Protein AF-A0A947N3Q8-F1 (afdb_monomer)

Secondary structure (DSSP, 8-state):
---------------S-------------HHHHHHHHHHHHHHHHHHHHHHHTTGGGS-HHHHHHHHHHHHHHHHHHHHHHHHHHHHHHHHHT-HHHHHHHHHHHHHHHSPPTTPPPP---GGGSTTGGGGSSSS--

Radius of gyration: 26.86 Å; Cα contacts (8 Å, |Δi|>4): 69; chains: 1; bounding box: 43×57×103 Å

pLDDT: mean 73.88, std 19.22, range [41.41, 94.0]

Solvent-accessible surface area (backbone atoms only — not comparable to full-atom values): 8629 Å² total; per-residue (Å²): 139,90,77,76,87,78,86,88,79,83,86,90,88,80,78,75,80,74,70,84,75,69,71,77,75,70,75,71,46,53,66,54,54,33,50,52,41,53,49,42,53,49,54,37,49,52,51,44,50,64,68,52,61,70,55,88,78,51,55,74,70,57,46,54,54,47,52,53,49,45,52,50,46,52,48,52,33,50,47,55,41,40,52,51,51,32,54,49,23,58,73,71,65,38,64,67,55,32,50,54,38,48,53,48,43,50,41,67,75,56,62,58,88,93,58,82,77,84,81,74,72,77,74,75,46,58,72,56,82,74,75,81,81,83,84,83,129

Mean predicted aligned error: 14.38 Å

Structure (mmCIF, N/CA/C/O backbone):
data_AF-A0A947N3Q8-F1
#
_entry.id   AF-A0A947N3Q8-F1
#
loop_
_atom_site.group_PDB
_atom_site.id
_atom_site.type_symbol
_atom_site.label_atom_id
_atom_site.label_alt_id
_atom_site.label_comp_id
_atom_site.label_asym_id
_atom_site.label_entity_id
_atom_site.label_seq_id
_atom_site.pdbx_PDB_ins_code
_atom_site.Cartn_x
_atom_site.Cartn_y
_atom_site.Cartn_z
_atom_site.occupancy
_atom_site.B_iso_or_equiv
_atom_site.auth_seq_id
_atom_site.auth_comp_id
_atom_site.auth_asym_id
_atom_site.auth_atom_id
_atom_site.pdbx_PDB_model_num
ATOM 1 N N . MET A 1 1 ? 14.627 -31.676 77.935 1.00 42.72 1 MET A N 1
ATOM 2 C CA . MET A 1 1 ? 15.248 -30.757 76.960 1.00 42.72 1 MET A CA 1
ATOM 3 C C . MET A 1 1 ? 14.141 -30.047 76.210 1.00 42.72 1 MET A C 1
ATOM 5 O O . MET A 1 1 ? 13.256 -30.698 75.677 1.00 42.72 1 MET A O 1
ATOM 9 N N . LEU A 1 2 ? 14.161 -28.723 76.299 1.00 41.41 2 LEU A N 1
ATOM 10 C CA . LEU A 1 2 ? 13.146 -27.781 75.853 1.00 41.41 2 LEU A CA 1
ATOM 11 C C . LEU A 1 2 ? 13.407 -27.405 74.383 1.00 41.41 2 LEU A C 1
ATOM 13 O O . LEU A 1 2 ? 14.494 -26.922 74.079 1.00 41.41 2 LEU A O 1
ATOM 17 N N . ARG A 1 3 ? 12.427 -27.578 73.495 1.00 46.56 3 ARG A N 1
ATOM 18 C CA . ARG A 1 3 ? 12.196 -26.683 72.347 1.00 46.56 3 ARG A CA 1
ATOM 19 C C . ARG A 1 3 ? 10.679 -26.529 72.236 1.00 46.56 3 ARG A C 1
ATOM 21 O O . ARG A 1 3 ? 9.990 -27.513 72.008 1.00 46.56 3 ARG A O 1
ATOM 28 N N . MET A 1 4 ? 10.112 -25.441 72.760 1.00 43.66 4 MET A N 1
ATOM 29 C CA . MET A 1 4 ? 9.979 -24.137 72.089 1.00 43.66 4 MET A CA 1
ATOM 30 C C . MET A 1 4 ? 9.288 -24.293 70.724 1.00 43.66 4 MET A C 1
ATOM 32 O O . MET A 1 4 ? 9.801 -24.994 69.861 1.00 43.66 4 MET A O 1
ATOM 36 N N . MET A 1 5 ? 8.053 -23.800 70.569 1.00 43.59 5 MET A N 1
ATOM 37 C CA . MET A 1 5 ? 7.774 -22.383 70.251 1.00 43.59 5 MET A CA 1
ATOM 38 C C . MET A 1 5 ? 8.337 -22.025 68.864 1.00 43.59 5 MET A C 1
ATOM 40 O O . MET A 1 5 ? 9.509 -22.253 68.619 1.00 43.59 5 MET A O 1
ATOM 44 N N . THR A 1 6 ? 7.648 -21.418 67.906 1.00 49.72 6 THR A N 1
ATOM 45 C CA . THR A 1 6 ? 6.286 -20.898 67.763 1.00 49.72 6 THR A CA 1
ATOM 46 C C . THR A 1 6 ? 6.206 -20.431 66.298 1.00 49.72 6 THR A C 1
ATOM 48 O O . THR A 1 6 ? 7.205 -19.950 65.778 1.00 49.72 6 THR A O 1
ATOM 51 N N . THR A 1 7 ? 5.014 -20.484 65.699 1.00 52.00 7 THR A N 1
ATOM 52 C CA . THR A 1 7 ? 4.453 -19.495 64.747 1.00 52.00 7 THR A CA 1
ATOM 53 C C . THR A 1 7 ? 5.156 -19.056 63.447 1.00 52.00 7 THR A C 1
ATOM 55 O O . THR A 1 7 ? 6.311 -18.658 63.419 1.00 52.00 7 THR A O 1
ATOM 58 N N . LEU A 1 8 ? 4.256 -18.838 62.474 1.00 47.47 8 LEU A N 1
ATOM 59 C CA . LEU A 1 8 ? 4.203 -17.734 61.501 1.00 47.47 8 LEU A CA 1
ATOM 60 C C . LEU A 1 8 ? 5.040 -17.872 60.227 1.00 47.47 8 LEU A C 1
ATOM 62 O O . LEU A 1 8 ? 6.254 -17.769 60.256 1.00 47.47 8 LEU A O 1
ATOM 66 N N . PHE A 1 9 ? 4.326 -18.039 59.110 1.00 44.31 9 PHE A N 1
ATOM 67 C CA . PHE A 1 9 ? 4.301 -17.163 57.922 1.00 44.31 9 PHE A CA 1
ATOM 68 C C . PHE A 1 9 ? 3.337 -17.857 56.932 1.00 44.31 9 PHE A C 1
ATOM 70 O O . PHE A 1 9 ? 3.692 -18.832 56.287 1.00 44.31 9 PHE A O 1
ATOM 77 N N . VAL A 1 10 ? 2.017 -17.641 56.974 1.00 47.38 10 VAL A N 1
ATOM 78 C CA . VAL A 1 10 ? 1.302 -16.466 56.442 1.00 47.38 10 VAL A CA 1
ATOM 79 C C . VAL A 1 10 ? 1.940 -15.957 55.144 1.00 47.38 10 VAL A C 1
ATOM 81 O O . VAL A 1 10 ? 3.033 -15.413 55.168 1.00 47.38 10 VAL A O 1
ATOM 84 N N . LEU A 1 11 ? 1.182 -16.087 54.049 1.00 49.00 11 LEU A N 1
ATOM 85 C CA . LEU A 1 11 ? 1.334 -15.382 52.770 1.00 49.00 11 LEU A CA 1
ATOM 86 C C . LEU A 1 11 ? 2.577 -15.720 51.927 1.00 49.00 11 LEU A C 1
ATOM 88 O O . L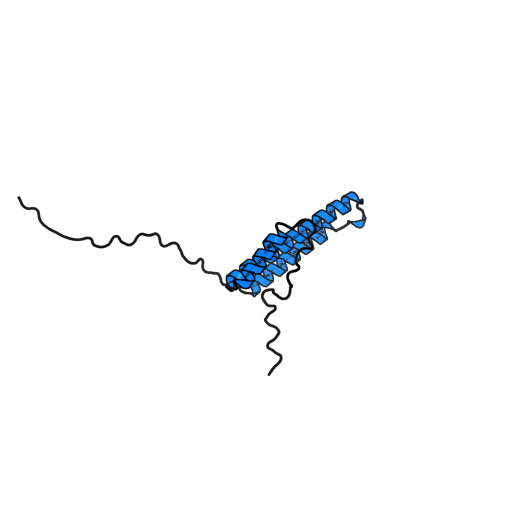EU A 1 11 ? 3.582 -15.022 51.961 1.00 49.00 11 LEU A O 1
ATOM 92 N N . LEU A 1 12 ? 2.424 -16.682 51.015 1.00 42.53 12 LEU A N 1
ATOM 93 C CA . LEU A 1 12 ? 3.141 -16.643 49.736 1.00 42.53 12 LEU A CA 1
ATOM 94 C C . LEU A 1 12 ? 2.181 -16.967 48.582 1.00 42.53 12 LEU A C 1
ATOM 96 O O . LEU A 1 12 ? 2.333 -17.937 47.850 1.00 42.53 12 LEU A O 1
ATOM 100 N N . LEU A 1 13 ? 1.138 -16.140 48.481 1.00 48.84 13 LEU A N 1
ATOM 101 C CA . LEU A 1 13 ? 0.131 -16.143 47.414 1.00 48.84 13 LEU A CA 1
ATOM 102 C C . LEU A 1 13 ? 0.304 -14.929 46.479 1.00 48.84 13 LEU A C 1
ATOM 104 O O . LEU A 1 13 ? -0.665 -14.433 45.919 1.00 48.84 13 LEU A O 1
ATOM 108 N N . ILE A 1 14 ? 1.525 -14.397 46.342 1.00 54.22 14 ILE A N 1
ATOM 109 C CA . ILE A 1 14 ? 1.785 -13.196 45.534 1.00 54.22 14 ILE A CA 1
ATOM 110 C C . ILE A 1 14 ? 3.159 -13.306 44.866 1.00 54.22 14 ILE A C 1
ATOM 112 O O . ILE A 1 14 ? 4.129 -12.710 45.317 1.00 54.22 14 ILE A O 1
ATOM 116 N N . ALA A 1 15 ? 3.254 -14.110 43.812 1.00 47.28 15 ALA A N 1
ATOM 117 C CA . ALA A 1 15 ? 4.309 -13.985 42.803 1.00 47.28 15 ALA A CA 1
ATOM 118 C C . ALA A 1 15 ? 3.905 -14.722 41.517 1.00 47.28 15 ALA A C 1
ATOM 120 O O . ALA A 1 15 ? 4.690 -15.466 40.937 1.00 47.28 15 ALA A O 1
ATOM 121 N N . LEU A 1 16 ? 2.664 -14.532 41.057 1.00 48.78 16 LEU A N 1
ATOM 122 C CA . LEU A 1 16 ? 2.472 -14.560 39.612 1.00 48.78 16 LEU A CA 1
ATOM 123 C C . LEU A 1 16 ? 3.128 -13.273 39.111 1.00 48.78 16 LEU A C 1
ATOM 125 O O . LEU A 1 16 ? 2.770 -12.209 39.626 1.00 48.78 16 LEU A O 1
ATOM 129 N N . PRO A 1 17 ? 4.096 -13.328 38.179 1.00 44.91 17 PRO A N 1
ATOM 130 C CA . PRO A 1 17 ? 4.505 -12.128 37.482 1.00 44.91 17 PRO A CA 1
ATOM 131 C C . PRO A 1 17 ? 3.242 -11.601 36.814 1.00 44.91 17 PRO A C 1
ATOM 133 O O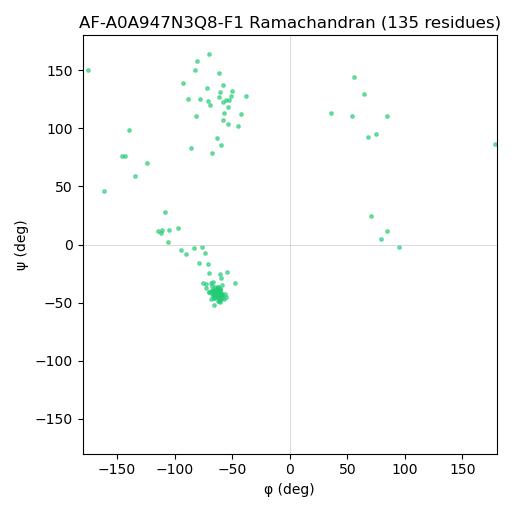 . PRO A 1 17 ? 2.705 -12.206 35.886 1.00 44.91 17 PRO A O 1
ATOM 136 N N . THR A 1 18 ? 2.715 -10.514 37.366 1.00 50.22 18 THR A N 1
ATOM 137 C CA . THR A 1 18 ? 1.745 -9.673 36.694 1.00 50.22 18 THR A CA 1
ATOM 138 C C . THR A 1 18 ? 2.392 -9.311 35.376 1.00 50.22 18 THR A C 1
ATOM 140 O O . THR A 1 18 ? 3.336 -8.522 35.326 1.00 50.22 18 THR A O 1
ATOM 143 N N . TRP A 1 19 ? 1.921 -9.977 34.325 1.00 45.47 19 TRP A N 1
ATOM 144 C CA . TRP A 1 19 ? 2.045 -9.523 32.957 1.00 45.47 19 TRP A CA 1
ATOM 145 C C . TRP A 1 19 ? 1.866 -8.003 32.987 1.00 45.47 19 TRP A C 1
ATOM 147 O O . TRP A 1 19 ? 0.884 -7.553 33.590 1.00 45.47 19 TRP A O 1
ATOM 157 N N . PRO A 1 20 ? 2.776 -7.200 32.421 1.00 46.56 20 PRO A N 1
ATOM 158 C CA . PRO A 1 20 ? 2.467 -5.802 32.195 1.00 46.56 20 PRO A CA 1
ATOM 159 C C . PRO A 1 20 ? 1.297 -5.775 31.204 1.00 46.56 20 PRO A C 1
ATOM 161 O O . PRO A 1 20 ? 1.472 -5.889 29.993 1.00 46.56 20 PRO A O 1
ATOM 164 N N . GLN A 1 21 ? 0.075 -5.757 31.739 1.00 52.25 21 GLN A N 1
ATOM 165 C CA . GLN A 1 21 ? -1.116 -5.412 30.993 1.00 52.25 21 GLN A CA 1
ATOM 166 C C . GLN A 1 21 ? -1.064 -3.917 30.735 1.00 52.25 21 GLN A C 1
ATOM 168 O O . GLN A 1 21 ? -0.815 -3.121 31.637 1.00 52.25 21 GLN A O 1
ATOM 173 N N . SER A 1 22 ? -1.366 -3.596 29.484 1.00 44.88 22 SER A N 1
ATOM 174 C CA . SER A 1 22 ? -1.327 -2.279 28.879 1.00 44.88 22 SER A CA 1
ATOM 175 C C . SER A 1 22 ? 0.100 -1.806 28.593 1.00 44.88 22 SER A C 1
ATOM 177 O O . SER A 1 22 ? 0.701 -1.125 29.424 1.00 44.88 22 SER A O 1
ATOM 179 N N . PRO A 1 23 ? 0.617 -2.010 27.361 1.00 48.81 23 PRO A N 1
ATOM 180 C CA . PRO A 1 23 ? 1.258 -0.854 26.757 1.00 48.81 23 PRO A CA 1
ATOM 181 C C . PRO A 1 23 ? 0.232 0.271 26.892 1.00 48.81 23 PRO A C 1
ATOM 183 O O . PRO A 1 23 ? -0.964 0.056 26.659 1.00 48.81 23 PRO A O 1
ATOM 186 N N . GLU A 1 24 ? 0.647 1.434 27.370 1.00 48.22 24 GLU A N 1
ATOM 187 C CA . GLU A 1 24 ? -0.096 2.642 27.069 1.00 48.22 24 GLU A CA 1
ATOM 188 C C . GLU A 1 24 ? -0.468 2.528 25.593 1.00 48.22 24 GLU A C 1
ATOM 190 O O . GLU A 1 24 ? 0.407 2.490 24.724 1.00 48.22 24 GLU A O 1
ATOM 195 N N . ALA A 1 25 ? -1.762 2.368 25.311 1.00 46.53 25 ALA A N 1
ATOM 196 C CA . ALA A 1 25 ? -2.290 2.777 24.037 1.00 46.53 25 ALA A CA 1
ATOM 197 C C . ALA A 1 25 ? -1.976 4.268 24.024 1.00 46.53 25 ALA A C 1
ATOM 199 O O . ALA A 1 25 ? -2.751 5.077 24.534 1.00 46.53 25 ALA A O 1
ATOM 200 N N . LEU A 1 26 ? -0.757 4.607 23.584 1.00 49.09 26 LEU A N 1
ATOM 201 C CA . LEU A 1 26 ? -0.419 5.902 23.043 1.00 49.09 26 LEU A CA 1
ATOM 202 C C . LEU A 1 26 ? -1.590 6.151 22.122 1.00 49.09 26 LEU A C 1
ATOM 204 O O . LEU A 1 26 ? -1.745 5.447 21.125 1.00 49.09 26 LEU A O 1
ATOM 208 N N . LYS A 1 27 ? -2.513 6.994 22.590 1.00 54.06 27 LYS A N 1
ATOM 209 C CA . LYS A 1 27 ? -3.746 7.320 21.896 1.00 54.06 27 LYS A CA 1
ATOM 210 C C . LYS A 1 27 ? -3.294 8.084 20.668 1.00 54.06 27 LYS A C 1
ATOM 212 O O . LYS A 1 27 ? -3.258 9.309 20.694 1.00 54.06 27 LYS A O 1
ATOM 217 N N . ALA A 1 28 ? -2.833 7.346 19.663 1.00 60.88 28 ALA A N 1
ATOM 218 C CA . ALA A 1 28 ? -2.487 7.865 18.368 1.00 60.88 28 ALA A CA 1
ATOM 219 C C . ALA A 1 28 ? -3.736 8.606 17.920 1.00 60.88 28 ALA A C 1
ATOM 221 O O . ALA A 1 28 ? -4.842 8.055 17.905 1.00 60.88 28 ALA A O 1
ATOM 222 N N . SER A 1 29 ? -3.572 9.907 17.724 1.00 68.19 29 SER A N 1
ATOM 223 C CA . SER A 1 29 ? -4.682 10.754 17.342 1.00 68.19 29 SER A CA 1
ATOM 224 C C . SER A 1 29 ? -5.196 10.258 15.988 1.00 68.19 29 SER A C 1
ATOM 226 O O . SER A 1 29 ? -4.388 9.824 15.162 1.00 68.19 29 SER A O 1
ATOM 228 N N . PRO A 1 30 ? -6.501 10.360 15.688 1.00 71.06 30 PRO A N 1
ATOM 229 C CA . PRO A 1 30 ? -7.001 10.160 14.328 1.00 71.06 30 PRO A CA 1
ATOM 230 C C . PRO A 1 30 ? -6.177 10.936 13.281 1.00 71.06 30 PRO A C 1
ATOM 232 O O . PRO A 1 30 ? -5.950 10.449 12.177 1.00 71.06 30 PRO A O 1
ATOM 235 N N . THR A 1 31 ? -5.647 12.106 13.656 1.00 74.00 31 THR A N 1
ATOM 236 C CA . THR A 1 31 ? -4.742 12.916 12.827 1.00 74.00 31 THR A CA 1
ATOM 237 C C . THR A 1 31 ? -3.426 12.205 12.488 1.00 74.00 31 THR A C 1
ATOM 239 O O . THR A 1 31 ? -2.935 12.350 11.371 1.00 74.00 31 THR A O 1
ATOM 242 N N . ASP A 1 32 ? -2.869 11.415 13.408 1.00 86.06 32 ASP A N 1
ATOM 243 C CA . ASP A 1 32 ? -1.601 10.703 13.206 1.00 86.06 32 ASP A CA 1
ATOM 244 C C . ASP A 1 32 ? -1.774 9.567 12.191 1.00 86.06 32 ASP A C 1
ATOM 246 O O . ASP A 1 32 ? -0.942 9.375 11.304 1.00 86.06 32 ASP A O 1
ATOM 250 N N . PHE A 1 33 ? -2.894 8.842 12.268 1.00 86.06 33 PHE A N 1
ATOM 251 C CA . PHE A 1 33 ? -3.226 7.797 11.298 1.00 86.06 33 PHE A CA 1
ATOM 252 C C . PHE A 1 33 ? -3.493 8.372 9.907 1.00 86.06 33 PHE A C 1
ATOM 254 O O . PHE A 1 33 ? -3.003 7.828 8.918 1.00 86.06 33 PHE A O 1
ATOM 261 N N . GLN A 1 34 ? -4.200 9.502 9.819 1.00 86.31 34 GLN A N 1
ATOM 262 C CA . GLN A 1 34 ? -4.421 10.177 8.542 1.00 86.31 34 GLN A CA 1
ATOM 263 C C . GLN A 1 34 ? -3.103 10.654 7.914 1.00 86.31 34 GLN A C 1
ATOM 265 O O . GLN A 1 34 ? -2.905 10.475 6.715 1.00 86.31 34 GLN A O 1
ATOM 270 N N . ALA A 1 35 ? -2.180 11.211 8.706 1.00 87.81 35 ALA A N 1
ATOM 271 C CA . ALA A 1 35 ? -0.863 11.618 8.216 1.00 87.81 35 ALA A CA 1
ATOM 272 C C . ALA A 1 35 ? -0.059 10.425 7.670 1.00 87.81 35 ALA A C 1
ATOM 274 O O . ALA A 1 35 ? 0.496 10.515 6.576 1.00 87.81 35 ALA A O 1
ATOM 275 N N . ARG A 1 36 ? -0.070 9.287 8.377 1.00 91.56 36 ARG A N 1
ATOM 276 C CA . ARG A 1 36 ? 0.584 8.044 7.932 1.00 91.56 36 ARG A CA 1
ATOM 277 C C . ARG A 1 36 ? -0.019 7.496 6.636 1.00 91.56 36 ARG A C 1
ATOM 279 O O . ARG A 1 36 ? 0.725 7.033 5.778 1.00 91.56 36 ARG A O 1
ATOM 286 N N . ILE A 1 37 ? -1.345 7.560 6.473 1.00 90.44 37 ILE A N 1
ATOM 287 C CA . ILE A 1 37 ? -2.019 7.165 5.223 1.00 90.44 37 ILE A CA 1
ATOM 288 C C . ILE A 1 37 ? -1.562 8.059 4.068 1.00 90.44 37 ILE A C 1
ATOM 290 O O . ILE A 1 37 ? -1.165 7.548 3.024 1.00 90.44 37 ILE A O 1
ATOM 294 N N . VAL A 1 38 ? -1.568 9.382 4.263 1.00 89.31 38 VAL A N 1
ATOM 295 C CA . VAL A 1 38 ? -1.125 10.345 3.241 1.00 89.31 38 VAL A CA 1
ATOM 296 C C . VAL A 1 38 ? 0.338 10.113 2.861 1.00 89.31 38 VAL A C 1
ATOM 298 O O . VAL A 1 38 ? 0.673 10.128 1.679 1.00 89.31 38 VAL A O 1
ATOM 301 N N . GLU A 1 39 ? 1.207 9.863 3.839 1.00 92.12 39 GLU A N 1
ATOM 302 C CA . GLU A 1 39 ? 2.619 9.562 3.600 1.00 92.12 39 GLU A CA 1
ATOM 303 C C . GLU A 1 39 ? 2.807 8.251 2.819 1.00 92.12 39 GLU A C 1
ATOM 305 O O . GLU A 1 39 ? 3.559 8.222 1.844 1.00 92.12 39 GLU A O 1
ATOM 310 N N . ALA A 1 40 ? 2.098 7.180 3.185 1.00 91.81 40 ALA A N 1
ATOM 311 C CA . ALA A 1 40 ? 2.158 5.902 2.472 1.00 91.81 40 ALA A CA 1
ATOM 312 C C . ALA A 1 40 ? 1.675 6.029 1.014 1.00 91.81 40 ALA A C 1
ATOM 314 O O . ALA A 1 40 ? 2.314 5.512 0.089 1.00 91.81 40 ALA A O 1
ATOM 315 N N . GLU A 1 41 ? 0.584 6.765 0.782 1.00 92.31 41 GLU A N 1
ATOM 316 C CA . GLU A 1 41 ? 0.069 7.037 -0.564 1.00 92.31 41 GLU A CA 1
ATOM 317 C C . GLU A 1 41 ? 1.052 7.891 -1.386 1.00 92.31 41 GLU A C 1
ATOM 319 O O . GLU A 1 41 ? 1.319 7.573 -2.549 1.00 92.31 41 GLU A O 1
ATOM 324 N N . ALA A 1 42 ? 1.654 8.924 -0.784 1.00 92.38 42 ALA A N 1
ATOM 325 C CA . ALA A 1 42 ? 2.663 9.759 -1.434 1.00 92.38 42 ALA A CA 1
ATOM 326 C C . ALA A 1 42 ? 3.921 8.957 -1.805 1.00 92.38 42 ALA A C 1
ATOM 328 O O . ALA A 1 42 ? 4.400 9.045 -2.936 1.00 92.38 42 ALA A O 1
ATOM 329 N N . ASN A 1 43 ? 4.417 8.113 -0.899 1.00 93.31 43 ASN A N 1
ATOM 330 C CA . ASN A 1 43 ? 5.569 7.246 -1.154 1.00 93.31 43 ASN A CA 1
ATOM 331 C C . ASN A 1 43 ? 5.291 6.231 -2.268 1.00 93.31 43 ASN A C 1
ATOM 333 O O . ASN A 1 43 ? 6.168 5.950 -3.085 1.00 93.31 43 ASN A O 1
ATOM 337 N N . THR A 1 44 ? 4.074 5.691 -2.328 1.00 92.62 44 THR A N 1
ATOM 338 C CA . THR A 1 44 ? 3.646 4.803 -3.418 1.00 92.62 44 THR A CA 1
ATOM 339 C C . THR A 1 44 ? 3.630 5.552 -4.751 1.00 92.62 44 THR A C 1
ATOM 341 O O . THR A 1 44 ? 4.127 5.044 -5.757 1.00 92.62 44 THR A O 1
ATOM 344 N N . HIS A 1 45 ? 3.103 6.779 -4.763 1.00 92.62 45 HIS A N 1
ATOM 345 C CA . HIS A 1 45 ? 3.070 7.619 -5.957 1.00 92.62 45 HIS A CA 1
ATOM 346 C C . HIS A 1 45 ? 4.475 7.939 -6.475 1.00 92.62 45 HIS A C 1
ATOM 348 O O . HIS A 1 45 ? 4.746 7.714 -7.652 1.00 92.62 45 HIS A O 1
ATOM 354 N N . LEU A 1 46 ? 5.381 8.367 -5.591 1.00 94.00 46 LEU A N 1
ATOM 355 C CA . LEU A 1 46 ? 6.769 8.680 -5.940 1.00 94.00 46 LEU A CA 1
ATOM 356 C C . LEU A 1 46 ? 7.513 7.469 -6.513 1.00 94.00 46 LEU A C 1
ATOM 358 O O . LEU A 1 46 ? 8.269 7.609 -7.470 1.00 94.00 46 LEU A O 1
ATOM 362 N N . GLN A 1 47 ? 7.286 6.271 -5.968 1.00 91.62 47 GLN A N 1
ATOM 363 C CA . GLN A 1 47 ? 7.883 5.045 -6.504 1.00 91.62 47 GLN A CA 1
ATOM 364 C C . GLN A 1 47 ? 7.385 4.736 -7.921 1.00 91.62 47 GLN A C 1
ATOM 366 O O . GLN A 1 47 ? 8.183 4.372 -8.782 1.00 91.62 47 GLN A O 1
ATOM 371 N N . ILE A 1 48 ? 6.087 4.908 -8.187 1.00 91.56 48 ILE A N 1
ATOM 372 C CA . ILE A 1 48 ? 5.514 4.711 -9.527 1.00 91.56 48 ILE A CA 1
ATOM 373 C C . ILE A 1 48 ? 6.035 5.774 -10.496 1.00 91.56 48 ILE A C 1
ATOM 375 O O . IL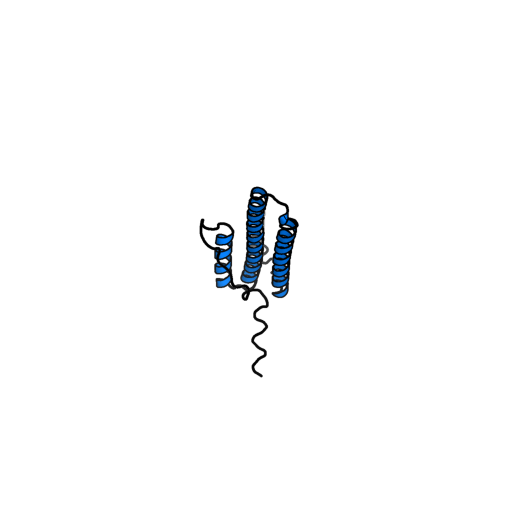E A 1 48 ? 6.408 5.442 -11.618 1.00 91.56 48 ILE A O 1
ATOM 379 N N . GLU A 1 49 ? 6.086 7.038 -10.087 1.00 92.50 49 GLU A N 1
ATOM 380 C CA . GLU A 1 49 ? 6.607 8.129 -10.913 1.00 92.50 49 GLU A CA 1
ATOM 381 C C . GLU A 1 49 ? 8.076 7.884 -11.283 1.00 92.50 49 GLU A C 1
ATOM 383 O O . GLU A 1 49 ? 8.432 7.920 -12.459 1.00 92.50 49 GLU A O 1
ATOM 388 N N . ALA A 1 50 ? 8.912 7.528 -10.303 1.00 90.56 50 ALA A N 1
ATOM 389 C CA . ALA A 1 50 ? 10.314 7.194 -10.534 1.00 90.56 50 ALA A CA 1
ATOM 390 C C . ALA A 1 50 ? 10.480 5.989 -11.472 1.00 90.56 50 ALA A C 1
ATOM 392 O O . ALA A 1 50 ? 11.379 5.981 -12.311 1.00 90.56 50 ALA A O 1
ATOM 393 N N . LEU A 1 51 ? 9.608 4.985 -11.351 1.00 87.44 51 LEU A N 1
ATOM 394 C CA . LEU A 1 51 ? 9.645 3.786 -12.183 1.00 87.44 51 LEU A CA 1
ATOM 395 C C . LEU A 1 51 ? 9.184 4.049 -13.623 1.00 87.44 51 LEU A C 1
ATOM 397 O O . LEU A 1 51 ? 9.683 3.434 -14.563 1.00 87.44 51 LEU A O 1
ATOM 401 N N . THR A 1 52 ? 8.230 4.962 -13.795 1.00 88.06 52 THR A N 1
ATOM 402 C CA . THR A 1 52 ? 7.658 5.306 -15.103 1.00 88.06 52 THR A CA 1
ATOM 403 C C . THR A 1 52 ? 8.404 6.438 -15.814 1.00 88.06 52 THR A C 1
ATOM 405 O O . THR A 1 52 ? 8.182 6.678 -17.007 1.00 88.06 52 THR A O 1
ATOM 408 N N . ALA A 1 53 ? 9.347 7.090 -15.129 1.00 88.94 53 ALA A N 1
ATOM 409 C CA . ALA A 1 53 ? 10.214 8.108 -15.700 1.00 88.94 53 ALA A CA 1
ATOM 410 C C . ALA A 1 53 ? 11.003 7.547 -16.899 1.00 88.94 53 ALA A C 1
ATOM 412 O O . ALA A 1 53 ? 11.862 6.679 -16.766 1.00 88.94 53 ALA A O 1
ATOM 413 N N . GLY A 1 54 ? 10.714 8.058 -18.099 1.00 74.31 54 GLY A N 1
ATOM 414 C CA . GLY A 1 54 ? 11.419 7.672 -19.326 1.00 74.31 54 GLY A CA 1
ATOM 415 C C . GLY A 1 54 ? 10.906 6.402 -20.021 1.00 74.31 54 GLY A C 1
ATOM 416 O O . GLY A 1 54 ? 11.548 5.941 -20.971 1.00 74.31 54 GLY A O 1
ATOM 417 N N . MET A 1 55 ? 9.733 5.875 -19.629 1.00 81.81 55 MET A N 1
ATOM 418 C CA . MET A 1 55 ? 9.108 4.693 -20.257 1.00 81.81 55 MET A CA 1
ATOM 419 C C . MET A 1 55 ? 8.905 4.805 -21.775 1.00 81.81 55 MET A C 1
ATOM 421 O O . MET A 1 55 ? 8.846 3.791 -22.471 1.00 81.81 55 MET A O 1
ATOM 425 N N . GLU A 1 56 ? 8.825 6.023 -22.310 1.00 78.06 56 GLU A N 1
ATOM 426 C CA . GLU A 1 56 ? 8.600 6.284 -23.736 1.00 78.06 56 GLU A CA 1
ATOM 427 C C . GLU A 1 56 ? 9.693 5.701 -24.644 1.00 78.06 56 GLU A C 1
ATOM 429 O O . GLU A 1 56 ? 9.423 5.374 -25.801 1.00 78.06 56 GLU A O 1
ATOM 434 N N . THR A 1 57 ? 10.909 5.517 -24.119 1.00 84.88 57 THR A N 1
ATOM 435 C CA . THR A 1 57 ? 12.067 5.025 -24.887 1.00 84.88 57 THR A CA 1
ATOM 436 C C . THR A 1 57 ? 12.283 3.513 -24.790 1.00 84.88 57 THR A C 1
ATOM 438 O O . THR A 1 57 ? 13.140 2.972 -25.486 1.00 84.88 57 THR A O 1
ATOM 441 N N . LEU A 1 58 ? 11.494 2.822 -23.963 1.00 88.62 58 LEU A N 1
ATOM 442 C CA . LEU A 1 58 ? 11.647 1.393 -23.704 1.00 88.62 58 LEU A CA 1
ATOM 443 C C . LEU A 1 58 ? 10.984 0.537 -24.779 1.00 88.62 58 LEU A C 1
ATOM 445 O O . LEU A 1 58 ? 9.960 0.927 -25.356 1.00 88.62 58 LEU A O 1
ATOM 449 N N . ASP A 1 59 ? 11.539 -0.651 -25.004 1.00 92.06 59 ASP A N 1
ATOM 450 C CA . ASP A 1 59 ? 10.927 -1.659 -25.866 1.00 92.06 59 ASP A CA 1
ATOM 451 C C . ASP A 1 59 ? 9.656 -2.268 -25.220 1.00 92.06 59 ASP A C 1
ATOM 453 O O . ASP A 1 59 ? 9.421 -2.106 -24.017 1.00 92.06 59 ASP A O 1
ATOM 457 N N . PRO A 1 60 ? 8.792 -2.957 -25.991 1.00 90.62 60 PRO A N 1
ATOM 458 C CA . PRO A 1 60 ? 7.542 -3.502 -25.460 1.00 90.62 60 PRO A CA 1
ATOM 459 C C . PRO A 1 60 ? 7.714 -4.488 -24.294 1.00 90.62 60 PRO A C 1
ATOM 461 O O . PRO A 1 60 ? 6.892 -4.486 -23.382 1.00 90.62 60 PRO A O 1
ATOM 464 N N . ALA A 1 61 ? 8.776 -5.298 -24.288 1.00 90.00 61 ALA A N 1
ATOM 465 C CA . ALA A 1 61 ? 9.011 -6.278 -23.229 1.00 90.00 61 ALA A CA 1
ATOM 466 C C . ALA A 1 61 ? 9.456 -5.595 -21.925 1.00 90.00 61 ALA A C 1
ATOM 468 O O . ALA A 1 61 ? 9.037 -5.985 -20.833 1.00 90.00 61 ALA A O 1
ATOM 469 N N . GLN A 1 62 ? 10.266 -4.541 -22.036 1.00 88.69 62 GLN A N 1
ATOM 470 C CA . GLN A 1 62 ? 10.666 -3.687 -20.921 1.00 88.69 62 GLN A CA 1
ATOM 471 C C . GLN A 1 62 ? 9.475 -2.921 -20.340 1.00 88.69 62 GLN A C 1
ATOM 473 O O . GLN A 1 62 ? 9.335 -2.858 -19.120 1.00 88.69 62 GLN A O 1
ATOM 478 N N . ARG A 1 63 ? 8.578 -2.398 -21.187 1.00 88.19 63 ARG A N 1
ATOM 479 C CA . ARG A 1 63 ? 7.338 -1.749 -20.728 1.00 88.19 63 ARG A CA 1
ATOM 480 C C . ARG A 1 63 ? 6.445 -2.714 -19.962 1.00 88.19 63 ARG A C 1
ATOM 482 O O . ARG A 1 63 ? 6.023 -2.387 -18.864 1.00 88.19 63 ARG A O 1
ATOM 489 N N . GLU A 1 64 ? 6.237 -3.922 -20.481 1.00 88.44 64 GLU A N 1
ATOM 490 C CA . GLU A 1 64 ? 5.427 -4.940 -19.803 1.00 88.44 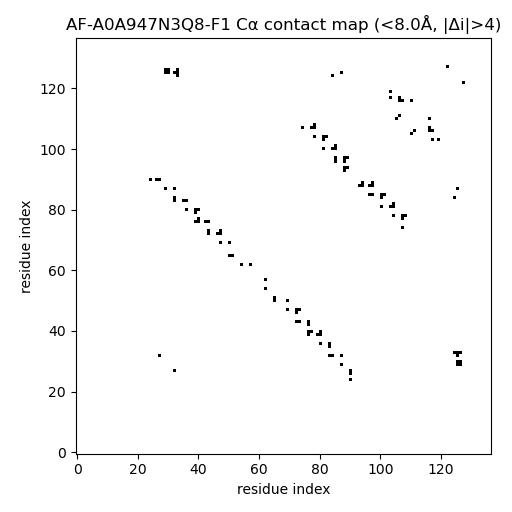64 GLU A CA 1
ATOM 491 C C . GLU A 1 64 ? 6.032 -5.353 -18.447 1.00 88.44 64 GLU A C 1
ATOM 493 O O . GLU A 1 64 ? 5.319 -5.591 -17.470 1.00 88.44 64 GLU A O 1
ATOM 498 N N . ALA A 1 65 ? 7.365 -5.421 -18.357 1.00 88.62 65 ALA A N 1
ATOM 499 C CA . ALA A 1 65 ? 8.052 -5.669 -17.094 1.00 88.62 65 ALA A CA 1
ATOM 500 C C . ALA A 1 65 ? 7.852 -4.527 -16.084 1.00 88.62 65 ALA A C 1
ATOM 502 O O . ALA A 1 65 ? 7.590 -4.809 -14.913 1.00 88.62 65 ALA A O 1
ATOM 503 N N . LEU A 1 66 ? 7.927 -3.267 -16.523 1.00 88.75 66 LEU A N 1
ATOM 504 C CA . LEU A 1 66 ? 7.648 -2.111 -15.668 1.00 88.75 66 LEU A CA 1
ATOM 505 C C . LEU A 1 66 ? 6.179 -2.026 -15.267 1.00 88.75 66 LEU A C 1
ATOM 507 O O . LEU A 1 66 ? 5.901 -1.763 -14.104 1.00 88.75 66 LEU A O 1
ATOM 511 N N . ASP A 1 67 ? 5.244 -2.330 -16.165 1.00 87.75 67 ASP A N 1
ATOM 512 C CA . ASP A 1 67 ? 3.815 -2.361 -15.847 1.00 87.75 67 ASP A CA 1
ATOM 513 C C . ASP A 1 67 ? 3.529 -3.366 -14.724 1.00 87.75 67 ASP A C 1
ATOM 515 O O . ASP A 1 67 ? 2.835 -3.043 -13.757 1.00 87.75 67 ASP A O 1
ATOM 519 N N . ARG A 1 68 ? 4.133 -4.563 -14.786 1.00 88.88 68 ARG A N 1
ATOM 520 C CA . ARG A 1 68 ? 4.059 -5.545 -13.690 1.00 88.88 68 ARG A CA 1
ATOM 521 C C . ARG A 1 68 ? 4.628 -4.999 -12.380 1.00 88.88 68 ARG A C 1
ATOM 523 O O . ARG A 1 68 ? 4.033 -5.213 -11.327 1.00 88.88 68 ARG A O 1
ATOM 530 N N . GLN A 1 69 ? 5.752 -4.286 -12.432 1.00 88.75 69 GLN A N 1
ATOM 531 C CA . GLN A 1 69 ? 6.351 -3.670 -11.245 1.00 88.75 69 GLN A CA 1
ATOM 532 C C . GLN A 1 69 ? 5.482 -2.535 -10.682 1.00 88.75 69 GLN A C 1
ATOM 534 O O . GLN A 1 69 ? 5.297 -2.460 -9.471 1.00 88.75 69 GLN A O 1
ATOM 539 N N . CYS A 1 70 ? 4.870 -1.702 -11.528 1.00 89.25 70 CYS A N 1
ATOM 540 C CA . CYS A 1 70 ? 3.916 -0.677 -11.107 1.00 89.25 70 CYS A CA 1
ATOM 541 C C . CYS A 1 70 ? 2.688 -1.287 -10.426 1.00 89.25 70 CYS A C 1
ATOM 543 O O . CYS A 1 70 ? 2.210 -0.743 -9.431 1.00 89.25 70 CYS A O 1
ATOM 545 N N . VAL A 1 71 ? 2.164 -2.399 -10.952 1.00 89.44 71 VAL A N 1
ATOM 546 C CA . VAL A 1 71 ? 1.053 -3.132 -10.326 1.00 89.44 71 VAL A CA 1
ATOM 547 C C . VAL A 1 71 ? 1.453 -3.633 -8.941 1.00 89.44 71 VAL A C 1
ATOM 549 O O . VAL A 1 71 ? 0.690 -3.452 -7.993 1.00 89.44 71 VAL A O 1
ATOM 552 N N . GLU A 1 72 ? 2.654 -4.192 -8.797 1.00 90.12 72 GLU A N 1
ATOM 553 C CA . GLU A 1 72 ? 3.141 -4.668 -7.501 1.00 90.12 72 GLU A CA 1
ATOM 554 C C . GLU A 1 72 ? 3.356 -3.521 -6.502 1.00 90.12 72 GLU A C 1
ATOM 556 O O . GLU A 1 72 ? 2.915 -3.627 -5.361 1.00 90.12 72 GLU A O 1
ATOM 561 N N . ILE A 1 73 ? 3.929 -2.388 -6.922 1.00 90.06 73 ILE A N 1
ATOM 562 C CA . ILE A 1 73 ? 4.085 -1.203 -6.060 1.00 90.06 73 ILE A CA 1
ATOM 563 C C . ILE A 1 73 ? 2.719 -0.678 -5.603 1.00 90.06 73 ILE A C 1
ATOM 565 O O . ILE A 1 73 ? 2.530 -0.400 -4.421 1.00 90.06 73 ILE A O 1
ATOM 569 N N . LYS A 1 74 ? 1.735 -0.585 -6.510 1.00 90.19 74 LYS A N 1
ATOM 570 C CA . LYS A 1 74 ? 0.361 -0.186 -6.153 1.00 90.19 74 LYS A CA 1
ATOM 571 C C . LYS A 1 74 ? -0.252 -1.138 -5.133 1.00 90.19 74 LYS A C 1
ATOM 573 O O . LYS A 1 74 ? -0.876 -0.685 -4.178 1.00 90.19 74 LYS A O 1
ATOM 578 N N . ARG A 1 75 ? -0.065 -2.445 -5.324 1.00 90.06 75 ARG A N 1
ATOM 579 C CA . ARG A 1 75 ? -0.543 -3.471 -4.394 1.00 90.06 75 ARG A CA 1
ATOM 580 C C . ARG A 1 75 ? 0.103 -3.318 -3.018 1.00 90.06 75 ARG A C 1
ATOM 582 O O . ARG A 1 75 ? -0.607 -3.351 -2.019 1.00 90.06 75 ARG A O 1
ATOM 589 N N . GLN A 1 76 ? 1.416 -3.121 -2.955 1.00 92.19 76 GLN A N 1
ATOM 590 C CA . GLN A 1 76 ? 2.132 -2.911 -1.695 1.00 92.19 76 GLN A CA 1
ATOM 591 C C . GLN A 1 76 ? 1.681 -1.631 -0.985 1.00 92.19 76 GLN A C 1
ATOM 593 O O . GLN A 1 76 ? 1.440 -1.663 0.220 1.00 92.19 76 GLN A O 1
ATOM 598 N N . GLY A 1 77 ? 1.502 -0.537 -1.728 1.00 91.44 77 GLY A N 1
ATOM 599 C CA . GLY A 1 77 ? 0.979 0.720 -1.194 1.00 91.44 77 GLY A CA 1
ATOM 600 C C . GLY A 1 77 ? -0.420 0.578 -0.596 1.00 91.44 77 GLY A C 1
ATOM 601 O O . GLY A 1 77 ? -0.677 1.065 0.504 1.00 91.44 77 GLY A O 1
ATOM 602 N N . GLU A 1 78 ? -1.312 -0.151 -1.271 1.00 91.69 78 GLU A N 1
ATOM 603 C CA . GLU A 1 78 ? -2.651 -0.418 -0.739 1.00 91.69 78 GLU A CA 1
ATOM 604 C C . GLU A 1 78 ? -2.599 -1.295 0.518 1.00 91.69 78 GLU A C 1
ATOM 606 O O . GLU A 1 78 ? -3.268 -0.987 1.500 1.00 91.69 78 GLU A O 1
ATOM 611 N N . ILE A 1 79 ? -1.762 -2.339 0.547 1.00 92.69 79 ILE A N 1
ATOM 612 C CA . ILE A 1 79 ? -1.575 -3.167 1.751 1.00 92.69 79 ILE A CA 1
ATOM 613 C C . ILE A 1 79 ? -1.119 -2.304 2.935 1.00 92.69 79 ILE A C 1
ATOM 615 O O . ILE A 1 79 ? -1.717 -2.396 4.005 1.00 92.69 79 ILE A O 1
ATOM 619 N N . GLN A 1 80 ? -0.128 -1.429 2.743 1.00 93.12 80 GLN A N 1
ATOM 620 C CA . GLN A 1 80 ? 0.344 -0.521 3.797 1.00 93.12 80 GLN A CA 1
ATOM 621 C C . GLN A 1 80 ? -0.768 0.409 4.290 1.00 93.12 80 GLN A C 1
ATOM 623 O O . GLN A 1 80 ? -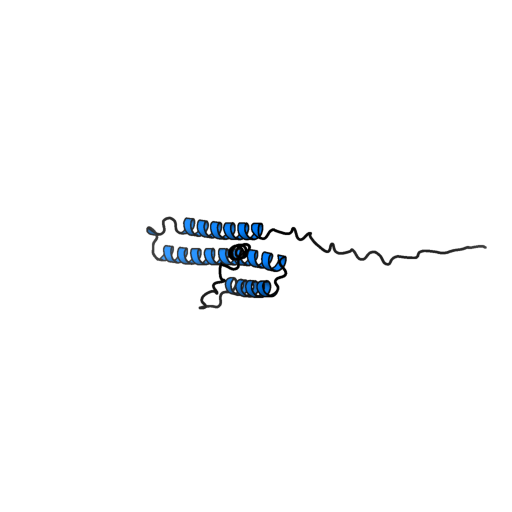0.944 0.594 5.495 1.00 93.12 80 GLN A O 1
ATOM 628 N N . ARG A 1 81 ? -1.563 0.970 3.373 1.00 93.12 81 ARG A N 1
ATOM 629 C CA . ARG A 1 81 ? -2.710 1.811 3.728 1.00 93.12 81 ARG A CA 1
ATOM 630 C C . ARG A 1 81 ? -3.721 1.057 4.590 1.00 93.12 81 ARG A C 1
ATOM 632 O O . ARG A 1 81 ? -4.190 1.583 5.599 1.00 93.12 81 ARG A O 1
ATOM 639 N N . LEU A 1 82 ? -4.050 -0.173 4.202 1.00 92.38 82 LEU A N 1
ATOM 640 C CA . LEU A 1 82 ? -4.996 -1.014 4.926 1.00 92.38 82 LEU A CA 1
ATOM 641 C C . LEU A 1 82 ? -4.460 -1.468 6.289 1.00 92.38 82 LEU A C 1
ATOM 643 O O . LEU A 1 82 ? -5.235 -1.582 7.233 1.00 92.38 82 LEU A O 1
ATOM 647 N N . GLU A 1 83 ? -3.152 -1.680 6.429 1.00 93.69 83 GLU A N 1
ATOM 648 C CA . GLU A 1 83 ? -2.520 -1.943 7.727 1.00 93.69 83 GLU A CA 1
ATOM 649 C C . GLU A 1 83 ? -2.690 -0.752 8.678 1.00 93.69 83 GLU A C 1
ATOM 651 O O . GLU A 1 83 ? -3.104 -0.938 9.822 1.00 93.69 83 GLU A O 1
ATOM 656 N N . ILE A 1 84 ? -2.492 0.477 8.190 1.00 92.19 84 ILE A N 1
ATOM 657 C CA . ILE A 1 84 ? -2.710 1.693 8.990 1.00 92.19 84 ILE A CA 1
ATOM 658 C C . ILE A 1 84 ? -4.195 1.846 9.367 1.00 92.19 84 ILE A C 1
ATOM 660 O O . ILE A 1 84 ? -4.510 2.200 10.505 1.00 92.19 84 ILE A O 1
ATOM 664 N N . LEU A 1 85 ? -5.118 1.544 8.446 1.00 91.06 85 LEU A N 1
ATOM 665 C CA . LEU A 1 85 ? -6.558 1.547 8.731 1.00 91.06 85 LEU A CA 1
ATOM 666 C C . LEU A 1 85 ? -6.956 0.482 9.756 1.00 91.06 85 LEU A C 1
ATOM 668 O O . LEU A 1 85 ? -7.825 0.740 10.587 1.00 91.06 85 LEU A O 1
ATOM 672 N N . LEU A 1 86 ? -6.321 -0.691 9.723 1.00 92.06 86 LEU A N 1
ATOM 673 C CA . LEU A 1 86 ? -6.560 -1.755 10.691 1.00 92.06 86 LEU A CA 1
ATOM 674 C C . LEU A 1 86 ? -6.115 -1.323 12.089 1.00 92.06 86 LEU A C 1
ATOM 676 O O . LEU A 1 86 ? -6.868 -1.501 13.043 1.00 92.06 86 LEU A O 1
ATOM 680 N N . GLU A 1 87 ? -4.923 -0.735 12.206 1.00 91.38 87 GLU A N 1
ATOM 6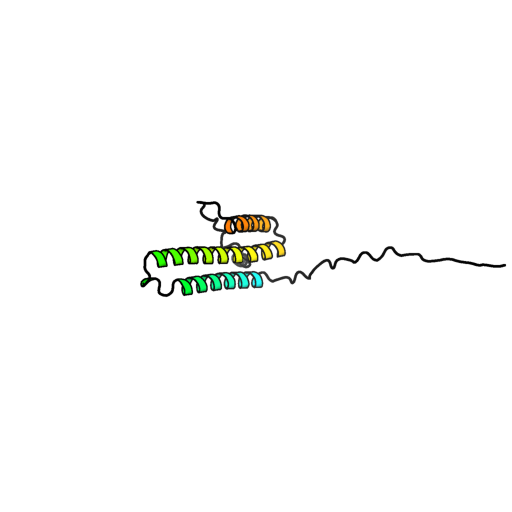81 C CA . GLU A 1 87 ? -4.420 -0.201 13.476 1.00 91.38 87 GLU A CA 1
ATOM 682 C C . GLU A 1 87 ? -5.353 0.874 14.045 1.00 91.38 87 GLU A C 1
ATOM 684 O O . GLU A 1 87 ? -5.654 0.867 15.238 1.00 91.38 87 GLU A O 1
ATOM 689 N N . TRP A 1 88 ? -5.851 1.774 13.195 1.00 90.75 88 TRP A N 1
ATOM 690 C CA . TRP A 1 88 ? -6.804 2.796 13.616 1.00 90.75 88 TRP A CA 1
ATOM 691 C C . TRP A 1 88 ? -8.145 2.190 14.056 1.00 90.75 88 TRP A C 1
ATOM 693 O O . TRP A 1 88 ? -8.631 2.524 15.134 1.00 90.75 88 TRP A O 1
ATOM 703 N N . ALA A 1 89 ? -8.717 1.255 13.290 1.00 87.94 89 ALA A N 1
ATOM 704 C CA . ALA A 1 89 ? -9.976 0.596 13.652 1.00 87.94 89 ALA A CA 1
ATOM 705 C C . ALA A 1 89 ? -9.859 -0.170 14.984 1.00 87.94 89 ALA A C 1
ATOM 707 O O . ALA A 1 89 ? -10.769 -0.132 15.813 1.00 87.94 89 ALA A O 1
ATOM 708 N N . GLN A 1 90 ? -8.708 -0.809 15.228 1.00 90.12 90 GLN A N 1
ATOM 709 C CA . GLN A 1 90 ? -8.388 -1.448 16.508 1.00 90.12 90 GLN A CA 1
ATOM 710 C C . GLN A 1 90 ? -8.268 -0.430 17.646 1.00 90.12 90 GLN A C 1
ATOM 712 O O . GLN A 1 90 ? -8.754 -0.688 18.746 1.00 90.12 90 GLN A O 1
ATOM 717 N N . ALA A 1 91 ? -7.648 0.727 17.396 1.00 87.19 91 ALA A N 1
ATOM 718 C CA . ALA A 1 91 ? -7.527 1.799 18.380 1.00 87.19 91 ALA A CA 1
ATOM 719 C C . ALA A 1 91 ? -8.885 2.431 18.739 1.00 87.19 91 ALA A C 1
ATOM 721 O O . ALA A 1 91 ? -9.081 2.838 19.885 1.00 87.19 91 ALA A O 1
ATOM 722 N N . GLU A 1 92 ? -9.826 2.490 17.791 1.00 85.56 92 GLU A N 1
ATOM 723 C CA . GLU A 1 92 ? -11.202 2.947 18.035 1.00 85.56 92 GLU A CA 1
ATOM 724 C C . GLU A 1 92 ? -12.097 1.882 18.691 1.00 85.56 92 GLU A C 1
ATOM 726 O O . GLU A 1 92 ? -13.146 2.223 19.238 1.00 85.56 92 GLU A O 1
ATOM 731 N N . GLY A 1 93 ? -11.690 0.609 18.669 1.00 86.50 93 GLY A N 1
ATOM 732 C CA . GLY A 1 93 ? -12.521 -0.509 19.125 1.00 86.50 93 GLY A CA 1
ATOM 733 C C . GLY A 1 93 ? -13.697 -0.816 18.188 1.00 86.50 93 GLY A C 1
ATOM 734 O O . GLY A 1 93 ? -14.706 -1.366 18.630 1.00 86.50 93 GLY A O 1
ATOM 735 N N . ASP A 1 94 ? -13.592 -0.450 16.905 1.00 87.81 94 ASP A N 1
ATOM 736 C CA . ASP A 1 94 ? -14.613 -0.715 15.886 1.00 87.81 94 ASP A CA 1
ATOM 737 C C . ASP A 1 94 ? -14.414 -2.118 15.285 1.00 87.81 94 ASP A C 1
ATOM 739 O O . ASP A 1 94 ? -13.783 -2.303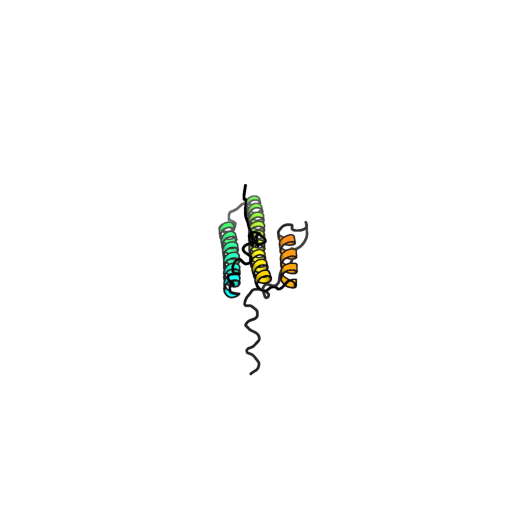 14.244 1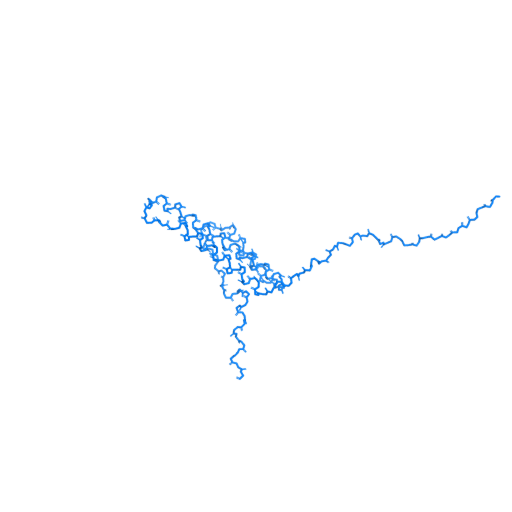.00 87.81 94 ASP A O 1
ATOM 743 N N . GLU A 1 95 ? -14.944 -3.134 15.970 1.00 91.12 95 GLU A N 1
ATOM 744 C CA . GLU A 1 95 ? -14.804 -4.550 15.587 1.00 91.12 95 GLU A CA 1
ATOM 745 C C . GLU A 1 95 ? -15.373 -4.875 14.193 1.00 91.12 95 GLU A C 1
ATOM 747 O O . GLU A 1 95 ? -14.882 -5.784 13.511 1.00 91.12 95 GLU A O 1
ATOM 752 N N . VAL A 1 96 ? -16.391 -4.129 13.745 1.00 89.88 96 VAL A N 1
ATOM 753 C CA . VAL A 1 96 ? -16.957 -4.280 12.395 1.00 89.88 96 VAL A CA 1
ATOM 754 C C . VAL A 1 96 ? -15.904 -3.866 11.379 1.00 89.88 96 VAL A C 1
ATOM 756 O O . V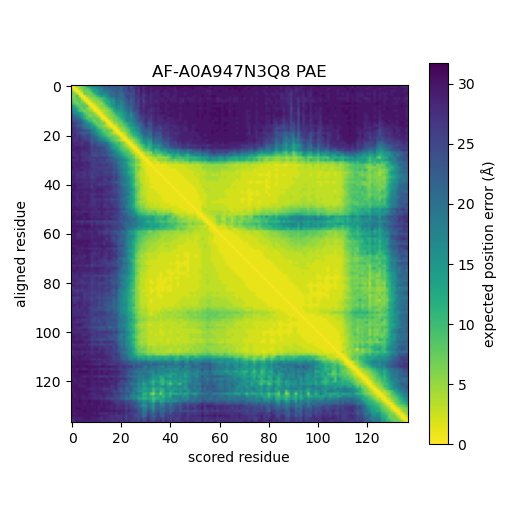AL A 1 96 ? -15.523 -4.660 10.516 1.00 89.88 96 VAL A O 1
ATOM 759 N N . LYS A 1 97 ? -15.339 -2.673 11.558 1.00 86.69 97 LYS A N 1
ATOM 760 C CA . LYS A 1 97 ? -14.331 -2.136 10.652 1.00 86.69 97 LYS A CA 1
ATOM 761 C C . LYS A 1 97 ? -13.019 -2.911 10.691 1.00 86.69 97 LYS A C 1
ATOM 763 O O . LYS A 1 97 ? -12.401 -3.137 9.654 1.00 86.69 97 LYS A O 1
ATOM 768 N N . VAL A 1 98 ? -12.615 -3.409 11.860 1.00 90.50 98 VAL A N 1
ATOM 769 C CA . VAL A 1 98 ? -11.480 -4.339 11.992 1.00 90.50 98 VAL A CA 1
ATOM 770 C C . VAL A 1 98 ? -11.688 -5.582 11.127 1.00 90.50 98 VAL A C 1
ATOM 772 O O . VAL A 1 98 ? -10.753 -6.036 10.463 1.00 90.50 98 VAL A O 1
ATOM 775 N N . THR A 1 99 ? -12.901 -6.138 11.119 1.00 91.19 99 THR A N 1
ATOM 776 C CA . THR A 1 99 ? -13.227 -7.333 10.332 1.00 91.19 99 THR A CA 1
ATOM 777 C C . THR A 1 99 ? -13.201 -7.039 8.833 1.00 91.19 99 THR A C 1
ATOM 779 O O . THR A 1 99 ? -12.563 -7.778 8.081 1.00 91.19 99 THR A O 1
ATOM 782 N N . GLU A 1 100 ? -13.822 -5.940 8.406 1.00 89.88 100 GLU A N 1
ATOM 783 C CA . GLU A 1 100 ? -13.856 -5.504 7.005 1.00 89.88 100 GLU A CA 1
ATOM 784 C C . GLU A 1 100 ? -12.450 -5.230 6.458 1.00 89.88 100 GLU A C 1
ATOM 786 O O . GLU A 1 100 ? -12.059 -5.777 5.422 1.00 89.88 100 GLU A O 1
ATOM 791 N N . VAL A 1 101 ? -11.643 -4.456 7.191 1.00 90.19 101 VAL A N 1
ATOM 792 C CA . VAL A 1 101 ? -10.269 -4.131 6.787 1.00 90.19 101 VAL A CA 1
ATOM 793 C C . VAL A 1 101 ? -9.395 -5.387 6.768 1.00 90.19 101 VAL A C 1
ATOM 795 O O . VAL A 1 101 ? -8.589 -5.555 5.854 1.00 90.19 101 VAL A O 1
ATOM 798 N N . ARG A 1 102 ? -9.570 -6.320 7.716 1.00 92.19 102 ARG A N 1
ATOM 799 C CA . ARG A 1 102 ? -8.838 -7.598 7.713 1.00 92.19 102 ARG A CA 1
ATOM 800 C C . ARG A 1 102 ? -9.192 -8.456 6.498 1.00 92.19 102 ARG A C 1
ATOM 802 O O . ARG A 1 102 ? -8.294 -9.031 5.887 1.00 92.19 102 ARG A O 1
ATOM 809 N N . GLN A 1 103 ? -10.470 -8.535 6.136 1.00 91.06 103 GLN A N 1
ATOM 810 C CA . GLN A 1 103 ? -10.907 -9.273 4.951 1.00 91.06 103 GLN A CA 1
ATOM 811 C C . GLN A 1 103 ? -10.332 -8.660 3.669 1.00 91.06 103 GLN A C 1
ATOM 813 O O . GLN A 1 103 ? -9.875 -9.379 2.774 1.00 91.06 103 GLN A O 1
ATOM 818 N N . ALA A 1 104 ? -10.306 -7.332 3.586 1.00 88.81 104 ALA A N 1
ATOM 819 C CA . ALA A 1 104 ? -9.702 -6.660 2.453 1.00 88.81 104 ALA A CA 1
ATOM 820 C C . ALA A 1 104 ? -8.179 -6.852 2.403 1.00 88.81 104 ALA A C 1
ATOM 822 O O . ALA A 1 104 ? -7.656 -7.167 1.337 1.00 88.81 104 ALA A O 1
ATOM 823 N N . LEU A 1 105 ? -7.472 -6.764 3.537 1.00 91.44 105 LEU A N 1
ATOM 824 C CA . LEU A 1 105 ? -6.036 -7.063 3.620 1.00 91.44 105 LEU A CA 1
ATOM 825 C C . LEU A 1 105 ? -5.714 -8.459 3.101 1.00 91.44 105 LEU A C 1
ATOM 827 O O . LEU A 1 105 ? -4.770 -8.621 2.331 1.00 91.44 105 LEU A O 1
ATOM 831 N N . GLU A 1 106 ? -6.501 -9.456 3.498 1.00 90.94 106 GLU A N 1
ATOM 832 C CA . GLU A 1 106 ? -6.326 -10.828 3.026 1.00 90.94 106 GLU A CA 1
ATOM 833 C C . GLU A 1 106 ? -6.507 -10.916 1.507 1.00 90.94 106 GLU A C 1
ATOM 835 O O . GLU A 1 106 ? -5.693 -11.527 0.820 1.00 90.94 106 GLU A O 1
ATOM 840 N N . THR A 1 107 ? -7.510 -10.221 0.966 1.00 88.88 107 THR A N 1
ATOM 841 C CA . THR A 1 107 ? -7.772 -10.174 -0.480 1.00 88.88 107 THR A CA 1
ATOM 842 C C . THR A 1 107 ? -6.635 -9.500 -1.250 1.00 88.88 107 THR A C 1
ATOM 844 O O . THR A 1 107 ? -6.252 -9.963 -2.317 1.00 88.88 107 THR A O 1
ATOM 847 N N . TRP A 1 108 ? -6.059 -8.420 -0.721 1.00 86.75 108 TRP A N 1
ATOM 848 C CA . TRP A 1 108 ? -4.945 -7.717 -1.365 1.00 86.75 108 TRP A CA 1
ATOM 849 C C . TRP A 1 108 ? -3.614 -8.469 -1.230 1.00 86.75 108 TRP A C 1
ATOM 851 O O . TRP A 1 108 ? -2.787 -8.444 -2.147 1.00 86.75 108 TRP A O 1
ATOM 861 N N . ARG A 1 109 ? -3.402 -9.186 -0.121 1.00 88.94 109 ARG A N 1
ATOM 862 C CA . ARG A 1 109 ? -2.238 -10.064 0.071 1.00 88.94 109 ARG A CA 1
ATOM 863 C C . ARG A 1 109 ? -2.320 -11.300 -0.817 1.00 88.94 109 ARG A C 1
ATOM 865 O O . ARG A 1 109 ? -1.317 -11.646 -1.432 1.00 88.94 109 ARG A O 1
ATOM 872 N N . ASN A 1 110 ? -3.501 -11.892 -0.941 1.00 86.94 110 ASN A N 1
ATOM 873 C CA . ASN A 1 110 ? -3.753 -13.103 -1.710 1.00 86.94 110 ASN A CA 1
ATOM 874 C C . ASN A 1 110 ? -4.853 -12.843 -2.753 1.00 86.94 110 ASN A C 1
ATOM 876 O O . ASN A 1 110 ? -5.970 -13.343 -2.595 1.00 86.94 110 ASN A O 1
ATOM 880 N N . PRO A 1 111 ? -4.566 -12.047 -3.806 1.00 75.50 111 PRO A N 1
ATOM 881 C CA . PRO A 1 111 ? -5.551 -11.737 -4.833 1.00 75.50 111 PRO A CA 1
ATOM 882 C C . PRO A 1 111 ? -6.056 -13.037 -5.466 1.00 75.50 111 PRO A C 1
ATOM 884 O O . PRO A 1 111 ? -5.243 -13.803 -5.993 1.00 75.50 111 PRO A O 1
ATOM 887 N N . PRO A 1 112 ? -7.373 -13.307 -5.438 1.00 64.31 112 PRO A N 1
ATOM 888 C CA . PRO A 1 112 ? -7.918 -14.436 -6.166 1.00 64.31 112 PRO A CA 1
ATOM 889 C C . PRO A 1 112 ? -7.615 -14.248 -7.653 1.00 64.31 112 PRO A C 1
ATOM 891 O O . PRO A 1 112 ? -7.860 -13.173 -8.209 1.00 64.31 112 PRO A O 1
ATOM 894 N N . GLU A 1 113 ? -7.081 -15.285 -8.302 1.00 63.84 113 GLU A N 1
ATOM 895 C CA . GLU A 1 113 ? -6.763 -15.232 -9.729 1.00 63.84 113 GLU A CA 1
ATOM 896 C C . GLU A 1 113 ? -7.991 -14.777 -10.535 1.00 63.84 113 GLU A C 1
ATOM 898 O O . GLU A 1 113 ? -9.078 -15.346 -10.432 1.00 63.84 113 GLU A O 1
ATOM 903 N N . GLY A 1 114 ? -7.823 -13.711 -11.323 1.00 56.25 114 GLY A N 1
ATOM 904 C CA . GLY A 1 114 ? -8.874 -13.174 -12.190 1.00 56.25 114 GLY A CA 1
ATOM 905 C C . GLY A 1 114 ? -9.937 -12.301 -11.511 1.00 56.25 114 GLY A C 1
ATOM 906 O O . GLY A 1 114 ? -10.868 -11.885 -12.199 1.00 56.25 114 GLY A O 1
ATOM 907 N N . GLN A 1 115 ? -9.829 -11.984 -10.214 1.00 53.06 115 GLN A N 1
ATOM 908 C CA . GLN A 1 115 ? -10.750 -11.043 -9.564 1.00 53.06 115 GLN A CA 1
ATOM 909 C C . GLN A 1 115 ? -10.234 -9.601 -9.569 1.00 53.06 115 GLN A C 1
ATOM 911 O O . GLN A 1 115 ? -9.061 -9.322 -9.323 1.00 53.06 115 GLN A O 1
ATOM 916 N N . VAL A 1 116 ? -11.158 -8.671 -9.821 1.00 56.69 116 VAL A N 1
ATOM 917 C CA . VAL A 1 116 ? -10.940 -7.236 -9.624 1.00 56.69 116 VAL A CA 1
ATOM 918 C C . VAL A 1 116 ? -10.850 -6.992 -8.122 1.00 56.69 116 VAL A C 1
ATOM 920 O O . VAL A 1 116 ? -11.785 -7.306 -7.386 1.00 56.69 116 VAL A O 1
ATOM 923 N N . LEU A 1 117 ? -9.716 -6.459 -7.675 1.00 60.84 117 LEU A N 1
ATOM 924 C CA . LEU A 1 117 ? -9.468 -6.181 -6.265 1.00 60.84 117 LEU A CA 1
ATOM 925 C C . LEU A 1 117 ? -10.541 -5.235 -5.695 1.00 60.84 117 LEU A C 1
ATOM 927 O O . LEU A 1 117 ? -10.910 -4.261 -6.364 1.00 60.84 117 LEU A O 1
ATOM 931 N N . PRO A 1 118 ? -11.053 -5.505 -4.480 1.00 58.59 118 PRO A N 1
ATOM 932 C CA . PRO A 1 118 ? -12.083 -4.681 -3.868 1.00 58.59 118 PRO A CA 1
ATOM 933 C C . PRO A 1 118 ? -11.555 -3.260 -3.666 1.00 58.59 118 PRO A C 1
ATOM 935 O O . PRO A 1 118 ? -10.495 -3.056 -3.069 1.00 58.59 118 PRO A O 1
ATOM 938 N N . GLN A 1 119 ? -12.304 -2.275 -4.164 1.00 57.66 119 GLN A N 1
ATOM 939 C CA . GLN A 1 119 ? -12.042 -0.872 -3.867 1.00 57.66 119 GLN A CA 1
ATOM 940 C C . GLN A 1 119 ? -12.658 -0.545 -2.511 1.00 57.66 119 GLN A C 1
ATOM 942 O O . GLN A 1 119 ? -13.880 -0.514 -2.386 1.00 57.66 119 GLN A O 1
ATOM 947 N N . ILE A 1 120 ? -11.823 -0.308 -1.499 1.00 57.34 120 ILE A N 1
ATOM 948 C CA . ILE A 1 120 ? -12.313 0.221 -0.225 1.00 57.34 120 ILE A CA 1
ATOM 949 C C . ILE A 1 120 ? -12.548 1.727 -0.397 1.00 57.34 120 ILE A C 1
ATOM 951 O O . ILE A 1 120 ? -11.617 2.428 -0.826 1.00 57.34 120 ILE A O 1
ATOM 955 N N . PRO A 1 121 ? -13.762 2.230 -0.094 1.00 57.06 121 PRO A N 1
ATOM 956 C CA . PRO A 1 121 ? -14.078 3.651 -0.162 1.00 57.06 121 PRO A CA 1
ATOM 957 C C . PRO A 1 121 ? -13.045 4.497 0.590 1.00 57.06 121 PRO A C 1
ATOM 959 O O . PRO A 1 121 ? -12.740 4.250 1.755 1.00 57.06 121 PRO A O 1
ATOM 962 N N . ARG A 1 122 ? -12.499 5.518 -0.083 1.00 62.06 122 ARG A N 1
ATOM 963 C CA . ARG A 1 122 ? -11.505 6.434 0.508 1.00 62.06 122 ARG A CA 1
ATOM 964 C C . ARG A 1 122 ? -12.099 7.374 1.556 1.00 62.06 122 ARG A C 1
ATOM 966 O O . ARG A 1 122 ? -11.354 7.931 2.349 1.00 62.06 122 ARG A O 1
ATOM 973 N N . ASP A 1 123 ? -13.419 7.521 1.575 1.00 55.91 123 ASP A N 1
ATOM 974 C CA . ASP A 1 123 ? -14.133 8.418 2.490 1.00 55.91 123 ASP A CA 1
ATOM 975 C C . ASP A 1 123 ? -14.234 7.856 3.918 1.00 55.91 123 ASP A C 1
ATOM 977 O O . ASP A 1 123 ? -14.753 8.505 4.822 1.00 55.91 123 ASP A O 1
ATOM 981 N N . GLU A 1 124 ? -13.720 6.648 4.149 1.00 59.69 124 GLU A N 1
ATOM 982 C CA . GLU A 1 124 ? -13.732 5.994 5.452 1.00 59.69 124 GLU A CA 1
ATOM 983 C C . GLU A 1 124 ? -12.424 6.168 6.239 1.00 59.69 124 GLU A C 1
ATOM 985 O O . GLU A 1 124 ? -12.203 5.462 7.226 1.00 59.69 124 GLU A O 1
ATOM 990 N N . THR A 1 125 ? -11.542 7.087 5.839 1.00 62.12 125 THR A N 1
ATOM 991 C CA . THR A 1 125 ? -10.281 7.331 6.550 1.00 62.12 125 THR A CA 1
ATOM 992 C C . THR A 1 125 ? -10.470 8.219 7.796 1.00 62.12 125 THR A C 1
ATOM 994 O O . THR A 1 125 ? -11.454 8.967 7.909 1.00 62.12 125 THR A O 1
ATOM 997 N N . PRO A 1 126 ? -9.540 8.156 8.769 1.00 58.34 126 PRO A N 1
ATOM 998 C CA . PRO A 1 126 ? -9.576 8.987 9.971 1.00 58.34 126 PRO A CA 1
ATOM 999 C C . PRO A 1 126 ? -9.652 10.481 9.613 1.00 58.34 126 PRO A C 1
ATOM 1001 O O . PRO A 1 126 ? -8.816 11.006 8.887 1.00 58.34 126 PRO A O 1
ATOM 1004 N N . GLY A 1 127 ? -10.665 11.193 10.112 1.00 55.97 127 GLY A N 1
ATOM 1005 C CA . GLY A 1 127 ? -10.856 12.623 9.821 1.00 55.97 127 GLY A CA 1
ATOM 1006 C C . GLY A 1 127 ? -11.798 12.956 8.657 1.00 55.97 127 GLY A C 1
ATOM 1007 O O . GLY A 1 127 ? -12.098 14.128 8.467 1.00 55.97 127 GLY A O 1
ATOM 1008 N N . ALA A 1 128 ? -12.359 11.977 7.939 1.00 59.44 128 ALA A N 1
ATOM 1009 C CA . ALA A 1 128 ? -13.454 12.239 6.994 1.00 59.44 128 ALA A CA 1
ATOM 1010 C C . ALA A 1 128 ? -14.782 12.611 7.701 1.00 59.44 128 ALA A C 1
ATOM 1012 O O . ALA A 1 128 ? -15.614 13.335 7.158 1.00 59.44 128 ALA A O 1
ATOM 1013 N N . ARG A 1 129 ? -14.963 12.180 8.962 1.00 53.34 129 ARG A N 1
ATOM 1014 C CA . ARG A 1 129 ? -16.177 12.423 9.772 1.00 53.34 129 ARG A CA 1
ATOM 1015 C C . ARG A 1 129 ? -16.339 13.861 10.295 1.00 53.34 129 ARG A C 1
ATOM 1017 O O . ARG A 1 129 ? -17.378 14.168 10.873 1.00 53.34 129 ARG A O 1
ATOM 1024 N N . THR A 1 130 ? -15.363 14.758 10.139 1.00 48.59 130 THR A N 1
ATOM 1025 C CA . THR A 1 130 ? -15.412 16.097 10.766 1.00 48.59 130 THR A CA 1
ATOM 1026 C C . THR A 1 130 ? -16.205 17.154 9.997 1.00 48.59 130 THR A C 1
ATOM 1028 O O . THR A 1 130 ? -16.351 18.258 10.518 1.00 48.59 130 THR A O 1
ATOM 1031 N N . ASN A 1 131 ? -16.758 16.864 8.812 1.00 45.91 131 ASN A N 1
ATOM 1032 C CA . ASN A 1 131 ? -17.308 17.923 7.951 1.00 45.91 131 ASN A CA 1
ATOM 1033 C C . ASN A 1 131 ? -18.842 18.027 7.863 1.00 45.91 131 ASN A C 1
ATOM 1035 O O . ASN A 1 131 ? -19.329 18.902 7.152 1.00 45.91 131 ASN A O 1
ATOM 1039 N N . ASP A 1 132 ? -19.611 17.206 8.588 1.00 45.75 132 ASP A N 1
ATOM 1040 C CA . ASP A 1 132 ? -21.076 17.153 8.403 1.00 45.75 132 ASP A CA 1
ATOM 1041 C C . ASP A 1 132 ? -21.913 17.705 9.572 1.00 45.75 132 ASP A C 1
ATOM 1043 O O . ASP A 1 132 ? -23.126 17.532 9.612 1.00 45.75 132 ASP A O 1
ATOM 1047 N N . ASN A 1 133 ? -21.295 18.410 10.530 1.00 43.56 133 ASN A N 1
ATOM 1048 C CA . ASN A 1 133 ? -22.023 18.967 11.684 1.00 43.56 133 ASN A CA 1
ATOM 1049 C C . ASN A 1 133 ? -22.075 20.505 11.751 1.00 43.56 133 ASN A C 1
ATOM 1051 O O . ASN A 1 133 ? -22.510 21.060 12.756 1.00 43.56 133 ASN A O 1
ATOM 1055 N N . SER A 1 134 ? -21.692 21.204 10.677 1.00 44.88 134 SER A N 1
ATOM 1056 C CA . SER A 1 134 ? -21.687 22.680 10.627 1.00 44.88 134 SER A CA 1
ATOM 1057 C C . SER A 1 134 ? -22.837 23.289 9.812 1.00 44.88 134 SER A C 1
ATOM 1059 O O . SER A 1 134 ? -22.792 24.476 9.499 1.00 44.88 134 SER A O 1
ATOM 1061 N N . ARG A 1 135 ? -23.865 22.510 9.436 1.00 48.84 135 ARG A N 1
ATOM 1062 C CA . ARG A 1 135 ? -24.938 22.983 8.535 1.00 48.84 135 ARG A CA 1
ATOM 1063 C C . ARG A 1 135 ? -26.328 23.149 9.155 1.00 48.84 135 ARG A C 1
ATOM 1065 O O . ARG A 1 135 ? -27.263 23.404 8.410 1.00 48.84 135 ARG A O 1
ATOM 1072 N N . ASN A 1 136 ? -26.472 23.061 10.477 1.00 44.06 136 ASN A N 1
ATOM 1073 C CA . ASN A 1 136 ? -27.734 23.368 11.163 1.00 44.06 136 ASN A CA 1
ATOM 1074 C C . ASN A 1 136 ? -27.481 24.054 12.516 1.00 44.06 136 ASN A C 1
ATOM 1076 O O . ASN A 1 136 ? -27.617 23.417 13.559 1.00 44.06 136 ASN A O 1
ATOM 1080 N N . GLN A 1 137 ? -27.127 25.341 12.492 1.00 41.88 137 GLN A N 1
ATOM 1081 C CA . GLN A 1 137 ? -27.510 26.314 13.524 1.00 41.88 137 GLN A CA 1
ATOM 1082 C C . GLN A 1 137 ? -27.810 27.656 12.862 1.00 41.88 137 GLN A C 1
ATOM 1084 O O . GLN A 1 137 ? -27.054 28.024 11.935 1.00 41.88 137 GLN A O 1
#

Sequence (137 aa):
MLRMMTTLFVLLLIALPTWPQSPEALKASPTDFQARIVEAEANTHLQIEALTAGMETLDPAQREALDRQCVEIKRQGEIQRLEILLEWAQAEGDEVKVTEVRQALETWRNPPEGQVLPQIPRDETPGARTNDNSRNQ

Foldseek 3Di:
DDDDDDDDDDDPPDDPPPDPPDPPPPLCALVNLVVQLVVLVVVLVVVLCVLCVPVVPDDPVSNVVSVVVNVVSVLVSVLSNLVSQLVVCVSVVVVVSNVVSVVLNVCSVPPDPPDDRDDDDPCPGRPSPPPPPPPDD